Protein AF-A0A1B0D149-F1 (afdb_monomer)

Structure (mmCIF, N/CA/C/O backbone):
data_AF-A0A1B0D149-F1
#
_entry.id   AF-A0A1B0D149-F1
#
loop_
_atom_site.group_PDB
_atom_site.id
_atom_site.type_symbol
_atom_site.label_atom_id
_atom_site.label_alt_id
_atom_site.label_comp_id
_atom_site.label_asym_id
_atom_site.label_entity_id
_atom_site.label_seq_id
_atom_site.pdbx_PDB_ins_code
_atom_site.Cartn_x
_atom_site.Cartn_y
_atom_site.Cartn_z
_atom_site.occupancy
_atom_site.B_iso_or_equiv
_atom_site.auth_seq_id
_atom_site.auth_comp_id
_atom_site.auth_asym_id
_atom_site.auth_atom_id
_atom_site.pdbx_PDB_model_num
ATOM 1 N N . MET A 1 1 ? -3.531 -9.396 -7.274 1.00 77.19 1 MET A N 1
ATOM 2 C CA . MET A 1 1 ? -4.432 -8.402 -7.904 1.00 77.19 1 MET A CA 1
ATOM 3 C C . MET A 1 1 ? -3.863 -6.984 -7.811 1.00 77.19 1 MET A C 1
ATOM 5 O O . MET A 1 1 ? -3.698 -6.364 -8.849 1.00 77.19 1 MET A O 1
ATOM 9 N N . GLY A 1 2 ? -3.495 -6.492 -6.616 1.00 86.19 2 GLY A N 1
ATOM 10 C CA . GLY A 1 2 ? -2.998 -5.116 -6.426 1.00 86.19 2 GLY A CA 1
ATOM 11 C C . GLY A 1 2 ? -1.790 -4.725 -7.291 1.00 86.19 2 GLY A C 1
ATOM 12 O O . GLY A 1 2 ? -1.859 -3.750 -8.029 1.00 86.19 2 GLY A O 1
ATOM 13 N N . GLU A 1 3 ? -0.718 -5.521 -7.284 1.00 84.69 3 GLU A N 1
ATOM 14 C CA . GLU A 1 3 ? 0.493 -5.236 -8.080 1.00 84.69 3 GLU A CA 1
ATOM 15 C C . GLU A 1 3 ? 0.240 -5.244 -9.596 1.00 84.69 3 GLU A C 1
ATOM 17 O O . GLU A 1 3 ? 0.790 -4.424 -10.324 1.00 84.69 3 GLU A O 1
ATOM 22 N N . MET A 1 4 ? -0.650 -6.119 -10.076 1.00 88.44 4 MET A N 1
ATOM 23 C CA . MET A 1 4 ? -1.029 -6.176 -11.491 1.00 88.44 4 MET A CA 1
ATOM 24 C C . MET A 1 4 ? -1.803 -4.923 -11.924 1.00 88.44 4 MET A C 1
ATOM 26 O O . MET A 1 4 ? -1.576 -4.409 -13.014 1.00 88.44 4 MET A O 1
ATOM 30 N N . LEU A 1 5 ? -2.689 -4.399 -11.069 1.00 90.62 5 LEU A N 1
ATOM 31 C CA . LEU A 1 5 ? -3.391 -3.139 -11.332 1.00 90.62 5 LEU A CA 1
ATOM 32 C C . LEU A 1 5 ? -2.402 -1.971 -11.422 1.00 90.62 5 LEU A C 1
ATOM 34 O O . LEU A 1 5 ? -2.491 -1.180 -12.357 1.00 90.62 5 LEU A O 1
ATOM 38 N N . ILE A 1 6 ? -1.411 -1.923 -10.526 1.00 88.94 6 ILE A N 1
ATOM 39 C CA . ILE A 1 6 ? -0.338 -0.917 -10.561 1.00 88.94 6 ILE A CA 1
ATOM 40 C C . ILE A 1 6 ? 0.467 -1.029 -11.864 1.00 88.94 6 ILE A C 1
ATOM 42 O O . ILE A 1 6 ? 0.680 -0.019 -12.533 1.00 88.94 6 ILE A O 1
ATOM 46 N N . ALA A 1 7 ? 0.853 -2.244 -12.265 1.00 87.75 7 ALA A N 1
ATOM 47 C CA . ALA A 1 7 ? 1.587 -2.489 -13.509 1.00 87.75 7 ALA A CA 1
ATOM 48 C C . ALA A 1 7 ? 0.791 -2.086 -14.766 1.00 87.75 7 ALA A C 1
ATOM 50 O O . ALA A 1 7 ? 1.369 -1.602 -15.734 1.00 87.75 7 ALA A O 1
ATOM 51 N N . ASN A 1 8 ? -0.537 -2.219 -14.727 1.00 91.31 8 ASN A N 1
ATOM 52 C CA . ASN A 1 8 ? -1.444 -1.807 -15.801 1.00 91.31 8 ASN A CA 1
ATOM 53 C C . ASN A 1 8 ? -1.813 -0.308 -15.753 1.00 91.31 8 ASN A C 1
ATOM 55 O O . ASN A 1 8 ? -2.735 0.107 -16.452 1.00 91.31 8 ASN A O 1
ATOM 59 N N . GLY A 1 9 ? -1.169 0.499 -14.901 1.00 89.12 9 GLY A N 1
ATOM 60 C CA . GLY A 1 9 ? -1.433 1.938 -14.758 1.00 89.12 9 GLY A CA 1
ATOM 61 C C . GLY A 1 9 ? -2.626 2.300 -13.864 1.00 89.12 9 GLY A C 1
ATOM 62 O O . GLY A 1 9 ? -2.879 3.477 -13.619 1.00 89.12 9 GLY A O 1
ATOM 63 N N . HIS A 1 10 ? -3.332 1.314 -13.307 1.00 91.50 10 HIS A N 1
ATOM 64 C CA . HIS A 1 10 ? -4.449 1.508 -12.379 1.00 91.50 10 HIS A CA 1
ATOM 65 C C . HIS A 1 10 ? -3.933 1.652 -10.941 1.00 91.50 10 HIS A C 1
ATOM 67 O O . HIS A 1 10 ? -4.196 0.815 -10.072 1.00 91.50 10 HIS A O 1
ATOM 73 N N . ILE A 1 11 ? -3.174 2.723 -10.695 1.00 90.31 11 ILE A N 1
ATOM 74 C CA . ILE A 1 11 ? -2.485 2.955 -9.419 1.00 90.31 11 ILE A CA 1
ATOM 75 C C . ILE A 1 11 ? -3.475 2.987 -8.254 1.00 90.31 11 ILE A C 1
ATOM 77 O O . ILE A 1 11 ? -3.289 2.256 -7.288 1.00 90.31 11 ILE A O 1
ATOM 81 N N . GLU A 1 12 ? -4.550 3.774 -8.345 1.00 89.56 12 GLU A N 1
ATOM 82 C CA . GLU A 1 12 ? -5.495 3.918 -7.231 1.00 89.56 12 GLU A CA 1
ATOM 83 C C . GLU A 1 12 ? -6.156 2.600 -6.819 1.00 89.56 12 GLU A C 1
ATOM 85 O O . GLU A 1 12 ? -6.152 2.270 -5.635 1.00 89.56 12 GLU A O 1
ATOM 90 N N . GLN A 1 13 ? -6.661 1.823 -7.781 1.00 90.12 13 GLN A N 1
ATOM 91 C CA . GLN A 1 13 ? -7.318 0.540 -7.502 1.00 90.12 13 GLN A CA 1
ATOM 92 C C . GLN A 1 13 ? -6.325 -0.500 -6.967 1.00 90.12 13 GLN A C 1
ATOM 94 O O . GLN A 1 13 ? -6.639 -1.286 -6.070 1.00 90.12 13 GLN A O 1
ATOM 99 N N . GLY A 1 14 ? -5.096 -0.505 -7.491 1.00 92.62 14 GLY A N 1
ATOM 100 C CA . GLY A 1 14 ? -4.050 -1.400 -7.011 1.00 92.62 14 GLY A CA 1
ATOM 101 C C . GLY A 1 14 ? -3.614 -1.080 -5.583 1.00 92.62 14 GLY A C 1
ATOM 102 O O . GLY A 1 14 ? -3.509 -1.982 -4.751 1.00 92.62 14 GLY A O 1
ATOM 103 N N . VAL A 1 15 ? -3.434 0.208 -5.283 1.00 91.88 15 VAL A N 1
ATOM 104 C CA . VAL A 1 15 ? -3.122 0.719 -3.943 1.00 91.88 15 VAL A CA 1
ATOM 105 C C . VAL A 1 15 ? -4.250 0.414 -2.957 1.00 91.88 15 VAL A C 1
ATOM 107 O O . VAL A 1 15 ? -3.984 0.006 -1.831 1.00 91.88 15 VAL A O 1
ATOM 110 N N . GLU A 1 16 ? -5.504 0.555 -3.374 1.00 90.81 16 GLU A N 1
ATOM 111 C CA . GLU A 1 16 ? -6.683 0.213 -2.579 1.00 90.81 16 GLU A CA 1
ATOM 112 C C . GLU A 1 16 ? -6.723 -1.274 -2.198 1.00 90.81 16 GLU A C 1
ATOM 114 O O . GLU A 1 16 ? -6.904 -1.618 -1.029 1.00 90.81 16 GLU A O 1
ATOM 119 N N . HIS A 1 17 ? -6.470 -2.171 -3.152 1.00 91.69 17 HIS A N 1
ATOM 120 C CA . HIS A 1 17 ? -6.364 -3.602 -2.869 1.00 91.69 17 HIS A CA 1
ATOM 121 C C . HIS A 1 17 ? -5.207 -3.943 -1.929 1.00 91.69 17 HIS A C 1
ATOM 123 O O . HIS A 1 17 ? -5.373 -4.776 -1.038 1.00 91.69 17 HIS A O 1
ATOM 129 N N . LEU A 1 18 ? -4.047 -3.305 -2.104 1.00 90.94 18 LEU A N 1
ATOM 130 C CA . LEU A 1 18 ? -2.910 -3.502 -1.206 1.00 90.94 18 LEU A CA 1
ATOM 131 C C . LEU A 1 18 ? -3.209 -2.978 0.203 1.00 90.94 18 LEU A C 1
ATOM 133 O O . LEU A 1 18 ? -2.921 -3.673 1.169 1.00 90.94 18 LEU A O 1
ATOM 137 N N . ALA A 1 19 ? -3.832 -1.807 0.335 1.00 89.81 19 ALA A N 1
ATOM 138 C CA . ALA A 1 19 ? -4.233 -1.248 1.623 1.00 89.81 19 ALA A CA 1
ATOM 139 C C . ALA A 1 19 ? -5.179 -2.199 2.371 1.00 89.81 19 ALA A C 1
ATOM 141 O O . ALA A 1 19 ? -4.928 -2.518 3.532 1.00 89.81 19 ALA A O 1
ATOM 142 N N . ASN A 1 20 ? -6.202 -2.723 1.689 1.00 87.88 20 ASN A N 1
ATOM 143 C CA . ASN A 1 20 ? -7.122 -3.705 2.266 1.00 87.88 20 ASN A CA 1
ATOM 144 C C . ASN A 1 20 ? -6.390 -4.984 2.696 1.00 87.88 20 ASN A C 1
ATOM 146 O O . ASN A 1 20 ? -6.604 -5.461 3.807 1.00 87.88 20 ASN A O 1
ATOM 150 N N . ALA A 1 21 ? -5.477 -5.498 1.863 1.00 89.31 21 ALA A N 1
ATOM 151 C CA . ALA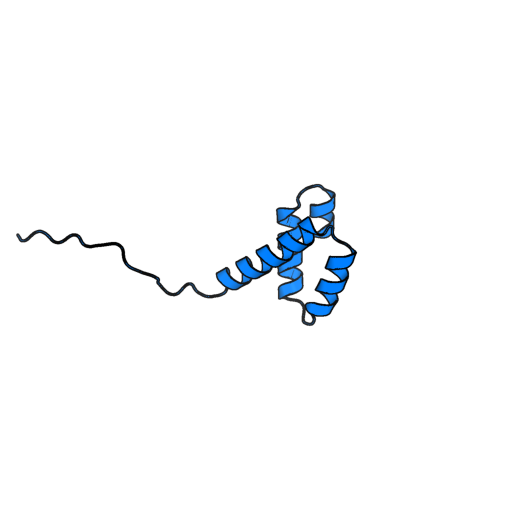 A 1 21 ? -4.669 -6.676 2.182 1.00 89.31 21 ALA A CA 1
ATOM 152 C C . ALA A 1 21 ? -3.746 -6.456 3.395 1.00 89.31 21 ALA A C 1
ATOM 154 O O . ALA A 1 21 ? -3.572 -7.365 4.203 1.00 89.31 21 ALA A O 1
ATOM 155 N N . VAL A 1 22 ? -3.177 -5.255 3.548 1.00 88.75 22 VAL A N 1
ATOM 156 C CA . VAL A 1 22 ? -2.329 -4.897 4.695 1.00 88.75 22 VAL A CA 1
ATOM 157 C C . VAL A 1 22 ? -3.161 -4.759 5.971 1.00 88.75 22 VAL A C 1
ATOM 159 O O . VAL A 1 22 ? -2.729 -5.239 7.014 1.00 88.75 22 VAL A O 1
ATOM 162 N N . VAL A 1 23 ? -4.350 -4.148 5.903 1.00 83.88 23 VAL A N 1
ATOM 163 C CA . VAL A 1 23 ? -5.248 -3.968 7.063 1.00 83.88 23 VAL A CA 1
ATOM 164 C C . VAL A 1 23 ? -5.724 -5.308 7.630 1.00 83.88 23 VAL A C 1
ATOM 166 O O . VAL A 1 23 ? -5.822 -5.447 8.845 1.00 83.88 23 VAL A O 1
ATOM 169 N N . VAL A 1 24 ? -5.980 -6.307 6.778 1.00 85.06 24 VAL A N 1
ATOM 170 C CA . VAL A 1 24 ? -6.378 -7.659 7.224 1.00 85.06 24 VAL A CA 1
ATOM 171 C C . VAL A 1 24 ? -5.191 -8.559 7.585 1.00 85.06 24 VAL A C 1
ATOM 173 O O . VAL A 1 24 ? -5.381 -9.671 8.076 1.00 85.06 24 VAL A O 1
ATOM 176 N N . CYS A 1 25 ? -3.960 -8.117 7.328 1.00 84.44 25 CYS A N 1
ATOM 177 C CA . CYS A 1 25 ? -2.764 -8.895 7.617 1.00 84.44 25 CYS A CA 1
ATOM 178 C C . CYS A 1 25 ? -2.430 -8.834 9.116 1.00 84.44 25 CYS A C 1
ATOM 180 O O . CYS A 1 25 ? -2.392 -7.761 9.709 1.00 84.44 25 CYS A O 1
ATOM 182 N N . GLY A 1 26 ? -2.099 -9.975 9.730 1.00 79.44 26 GLY A N 1
ATOM 183 C CA . GLY A 1 26 ? -1.695 -10.029 11.143 1.00 79.44 26 GLY A CA 1
ATOM 184 C C . GLY A 1 26 ? -0.328 -9.393 11.444 1.00 79.44 26 GLY A C 1
ATOM 185 O O . GLY A 1 26 ? 0.003 -9.185 12.607 1.00 79.44 26 GLY A O 1
ATOM 186 N N . GLN A 1 27 ? 0.476 -9.093 10.415 1.00 84.38 27 GLN A N 1
ATOM 187 C CA . GLN A 1 27 ? 1.812 -8.492 10.537 1.00 84.38 27 GLN A CA 1
ATOM 188 C C . GLN A 1 27 ? 2.005 -7.365 9.504 1.00 84.38 27 GLN A C 1
ATOM 190 O O . GLN A 1 27 ? 2.774 -7.508 8.547 1.00 84.38 27 GLN A O 1
ATOM 195 N N . PRO A 1 28 ? 1.326 -6.217 9.677 1.00 85.88 28 PRO A N 1
ATOM 196 C CA . PRO A 1 28 ? 1.353 -5.130 8.700 1.00 85.88 28 PRO A CA 1
ATOM 197 C C . PRO A 1 28 ? 2.747 -4.514 8.539 1.00 85.88 28 PRO A C 1
ATOM 199 O O . PRO A 1 28 ? 3.110 -4.109 7.441 1.00 85.88 28 PRO A O 1
ATOM 202 N N . THR A 1 29 ? 3.561 -4.473 9.599 1.00 87.06 29 THR A N 1
ATOM 203 C CA . THR A 1 29 ? 4.885 -3.829 9.593 1.00 87.06 29 THR A CA 1
ATOM 204 C C . THR A 1 29 ? 5.858 -4.496 8.625 1.00 87.06 29 THR A C 1
ATOM 206 O O . THR A 1 29 ? 6.563 -3.810 7.888 1.00 87.06 29 THR A O 1
ATOM 209 N N . GLN A 1 30 ? 5.880 -5.831 8.594 1.00 89.38 30 GLN A N 1
ATOM 210 C CA . GLN A 1 30 ? 6.790 -6.573 7.726 1.00 89.38 30 GLN A CA 1
ATOM 211 C C . GLN A 1 30 ? 6.356 -6.479 6.261 1.00 89.38 30 GLN A C 1
ATOM 213 O O . GLN A 1 30 ? 7.186 -6.261 5.381 1.00 89.38 30 GLN A O 1
ATOM 218 N N . LEU A 1 31 ? 5.046 -6.541 6.006 1.00 88.94 31 LEU A N 1
ATOM 219 C CA . LEU A 1 31 ? 4.498 -6.336 4.668 1.00 88.94 31 LEU A CA 1
ATOM 220 C C . LEU A 1 31 ? 4.750 -4.903 4.169 1.00 88.94 31 LEU A C 1
ATOM 222 O O . LEU A 1 31 ? 5.148 -4.718 3.023 1.00 88.94 31 LEU A O 1
ATOM 226 N N . LEU A 1 32 ? 4.599 -3.895 5.033 1.00 90.44 32 LEU A N 1
ATOM 227 C CA . LEU A 1 32 ? 4.900 -2.496 4.716 1.00 90.44 32 LEU A CA 1
ATOM 228 C C . LEU A 1 32 ? 6.372 -2.279 4.361 1.00 90.44 32 LEU A C 1
ATOM 230 O O . LEU A 1 32 ? 6.653 -1.539 3.423 1.00 90.44 32 LEU A O 1
ATOM 234 N N . GLN A 1 33 ? 7.303 -2.929 5.065 1.00 90.69 33 GLN A N 1
ATOM 235 C CA . GLN A 1 33 ? 8.727 -2.856 4.724 1.00 90.69 33 GLN A CA 1
ATOM 236 C C . GLN A 1 33 ? 9.011 -3.429 3.336 1.00 90.69 33 GLN A C 1
ATOM 238 O O . GLN A 1 33 ? 9.733 -2.806 2.561 1.00 90.69 33 GLN A O 1
ATOM 243 N N . VAL A 1 34 ? 8.414 -4.575 2.995 1.00 91.31 34 VAL A N 1
ATOM 244 C CA . VAL A 1 34 ? 8.559 -5.163 1.654 1.00 91.31 34 VAL A CA 1
ATOM 245 C C . VAL A 1 34 ? 7.970 -4.228 0.598 1.00 91.31 34 VAL A C 1
ATOM 247 O O . VAL A 1 34 ? 8.654 -3.898 -0.366 1.00 91.31 34 VAL A O 1
ATOM 250 N N . LEU A 1 35 ? 6.749 -3.727 0.814 1.00 89.75 35 LEU A N 1
ATOM 251 C CA . LEU A 1 35 ? 6.078 -2.807 -0.111 1.00 89.75 35 LEU A CA 1
ATOM 252 C C . LEU A 1 35 ? 6.844 -1.494 -0.305 1.00 89.75 35 LEU A C 1
ATOM 254 O O . LEU A 1 35 ? 6.830 -0.939 -1.398 1.00 89.75 35 LEU A O 1
ATOM 258 N N . GLN A 1 36 ? 7.537 -1.000 0.721 1.00 91.19 36 GLN A N 1
ATOM 259 C CA . GLN A 1 36 ? 8.375 0.193 0.607 1.00 91.19 36 GLN A CA 1
ATOM 260 C C . GLN A 1 36 ? 9.592 -0.029 -0.305 1.00 91.19 36 GLN A C 1
ATOM 262 O O . GLN A 1 36 ? 10.046 0.916 -0.943 1.00 91.19 36 GLN A O 1
ATOM 267 N N . GLN A 1 37 ? 10.127 -1.253 -0.359 1.00 91.56 37 GLN A N 1
ATOM 268 C CA . GLN A 1 37 ? 11.264 -1.602 -1.219 1.00 91.56 37 GLN A CA 1
ATOM 269 C C . GLN A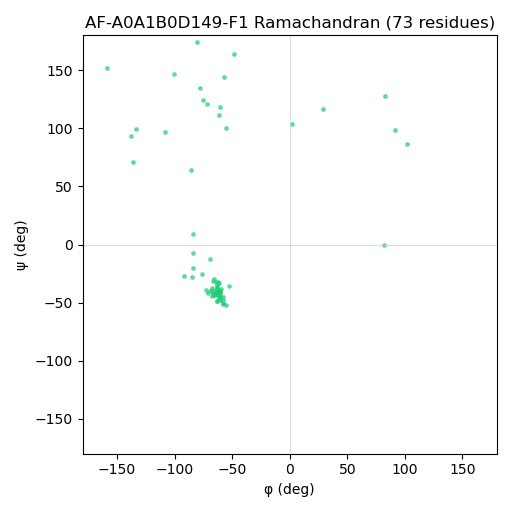 1 37 ? 10.836 -1.959 -2.648 1.00 91.56 37 GLN A C 1
ATOM 271 O O . GLN A 1 37 ? 11.620 -1.785 -3.578 1.00 91.56 37 GLN A O 1
ATOM 276 N N . THR A 1 38 ? 9.613 -2.464 -2.837 1.00 89.50 38 THR A N 1
ATOM 277 C CA . THR A 1 38 ? 9.111 -2.879 -4.156 1.00 89.50 38 THR A CA 1
ATOM 278 C C . THR A 1 38 ? 8.358 -1.779 -4.896 1.00 89.50 38 THR A C 1
ATOM 280 O O . THR A 1 38 ? 8.333 -1.787 -6.127 1.00 89.50 38 THR A O 1
ATOM 283 N N . LEU A 1 39 ? 7.752 -0.823 -4.185 1.00 88.44 39 LEU A N 1
ATOM 284 C CA . LEU A 1 39 ? 6.966 0.253 -4.788 1.00 88.44 39 LEU A CA 1
ATOM 285 C C . LEU A 1 39 ? 7.747 1.572 -4.869 1.00 88.44 39 LEU A C 1
ATOM 287 O O . LEU A 1 39 ? 8.485 1.925 -3.949 1.00 88.44 39 LEU A O 1
ATOM 291 N N . PRO A 1 40 ? 7.514 2.385 -5.916 1.00 89.25 40 PRO A N 1
ATOM 292 C CA . PRO A 1 40 ? 7.987 3.762 -5.946 1.00 89.25 40 PRO A CA 1
ATOM 293 C C . PRO A 1 40 ? 7.453 4.561 -4.750 1.00 89.25 40 PRO A C 1
ATOM 295 O O . PRO A 1 40 ? 6.288 4.420 -4.368 1.00 89.25 40 PRO A O 1
ATOM 298 N N . ALA A 1 41 ? 8.263 5.481 -4.218 1.00 89.12 41 ALA A N 1
ATOM 299 C CA . ALA A 1 41 ? 7.920 6.276 -3.033 1.00 89.12 41 ALA A CA 1
ATOM 300 C C . ALA A 1 41 ? 6.561 7.001 -3.137 1.00 89.12 41 ALA A C 1
ATOM 302 O O . ALA A 1 41 ? 5.825 7.100 -2.153 1.00 89.12 41 ALA A O 1
ATOM 303 N N . GLN A 1 42 ? 6.195 7.466 -4.337 1.00 89.50 42 GLN A N 1
ATOM 304 C CA . GLN A 1 42 ? 4.906 8.118 -4.592 1.00 89.50 42 GLN A CA 1
ATOM 305 C C . GLN A 1 42 ? 3.722 7.155 -4.404 1.00 89.50 42 GLN A C 1
ATOM 307 O O . GLN A 1 42 ? 2.737 7.500 -3.753 1.00 89.50 42 GLN A O 1
ATOM 312 N N . VAL A 1 43 ? 3.843 5.923 -4.906 1.00 89.12 43 VAL A N 1
ATOM 313 C CA . VAL A 1 43 ? 2.809 4.884 -4.787 1.00 89.12 43 VAL A CA 1
ATOM 314 C C . VAL A 1 43 ? 2.689 4.416 -3.337 1.00 89.12 43 VAL A C 1
ATOM 316 O O . VAL A 1 43 ? 1.583 4.262 -2.822 1.00 89.12 43 VAL A O 1
ATOM 319 N N . PHE A 1 44 ? 3.817 4.264 -2.641 1.00 91.44 44 PHE A N 1
ATOM 320 C CA . PHE A 1 44 ? 3.821 3.914 -1.221 1.00 91.44 44 PHE A CA 1
ATOM 321 C C . PHE A 1 44 ? 3.176 5.005 -0.350 1.00 91.44 44 PHE A C 1
ATOM 323 O O . PHE A 1 44 ? 2.409 4.708 0.560 1.00 91.44 44 PHE A O 1
ATOM 330 N N . T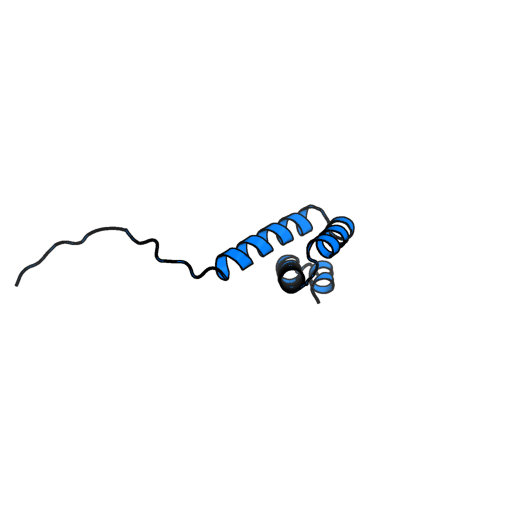HR A 1 45 ? 3.407 6.283 -0.659 1.00 91.19 45 THR A N 1
ATOM 331 C CA . THR A 1 45 ? 2.753 7.398 0.050 1.00 91.19 45 THR A CA 1
ATOM 332 C C . THR A 1 45 ? 1.231 7.361 -0.129 1.00 91.19 45 THR A C 1
ATOM 334 O O . THR A 1 45 ? 0.488 7.514 0.844 1.00 91.19 45 THR A O 1
ATOM 337 N N . LEU A 1 46 ? 0.762 7.082 -1.351 1.00 91.62 46 LEU A N 1
ATOM 338 C CA . LEU A 1 46 ? -0.658 6.874 -1.657 1.00 91.62 46 LEU A CA 1
ATOM 339 C C . LEU A 1 46 ? -1.254 5.695 -0.877 1.00 91.62 46 LEU A C 1
ATOM 341 O O . LEU A 1 46 ? -2.366 5.810 -0.364 1.00 91.62 46 LEU A O 1
ATOM 345 N N . LEU A 1 47 ? -0.511 4.594 -0.730 1.00 90.94 47 LEU A N 1
ATOM 346 C CA . LEU A 1 47 ? -0.912 3.445 0.089 1.00 90.94 47 LEU A CA 1
ATOM 347 C C . LEU A 1 47 ? -1.166 3.844 1.539 1.00 90.94 47 LEU A C 1
ATOM 349 O O . LEU A 1 47 ? -2.248 3.576 2.061 1.00 90.94 47 LEU A O 1
ATOM 353 N N . ILE A 1 48 ? -0.221 4.541 2.170 1.00 90.75 48 ILE A N 1
ATOM 354 C CA . ILE A 1 48 ? -0.380 4.996 3.557 1.00 90.75 48 ILE A CA 1
ATOM 355 C C . ILE A 1 48 ? -1.586 5.932 3.700 1.00 90.75 48 ILE A C 1
ATOM 357 O O . ILE A 1 48 ? -2.338 5.821 4.670 1.00 90.75 48 ILE A O 1
ATOM 361 N N . HIS A 1 49 ? -1.796 6.837 2.741 1.00 90.31 49 HIS A N 1
ATOM 362 C CA . HIS A 1 49 ? -2.954 7.727 2.754 1.00 90.31 49 HIS A CA 1
ATOM 363 C C . HIS A 1 49 ? -4.266 6.944 2.64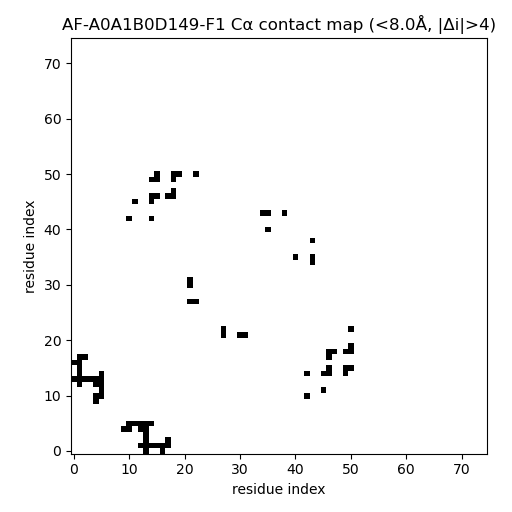7 1.00 90.31 49 HIS A C 1
ATOM 365 O O . HIS A 1 49 ? -5.164 7.144 3.464 1.00 90.31 49 HIS A O 1
ATOM 371 N N . LYS A 1 50 ? -4.383 6.013 1.692 1.00 87.75 50 LYS A N 1
ATOM 372 C CA . LYS A 1 50 ? -5.590 5.187 1.528 1.00 87.75 50 LYS A CA 1
ATOM 373 C C . LYS A 1 50 ? -5.850 4.336 2.769 1.00 87.75 50 LYS A C 1
ATOM 375 O O . LYS A 1 50 ? -6.989 4.256 3.205 1.00 87.75 50 LYS A O 1
ATOM 380 N N . MET A 1 51 ? -4.822 3.774 3.402 1.00 86.94 51 MET A N 1
ATOM 381 C CA . MET A 1 51 ? -4.986 3.034 4.660 1.00 86.94 51 MET A CA 1
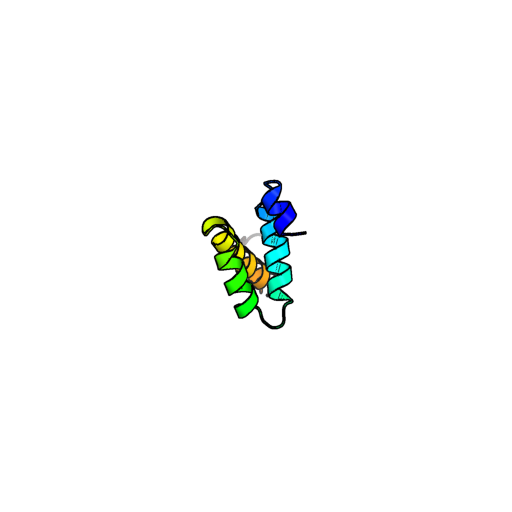ATOM 382 C C . MET A 1 51 ? -5.574 3.896 5.791 1.00 86.94 51 MET A C 1
ATOM 384 O O . MET A 1 51 ? -6.395 3.408 6.568 1.00 86.94 51 MET A O 1
ATOM 388 N N . LYS A 1 52 ? -5.180 5.173 5.898 1.00 85.94 52 LYS A N 1
ATO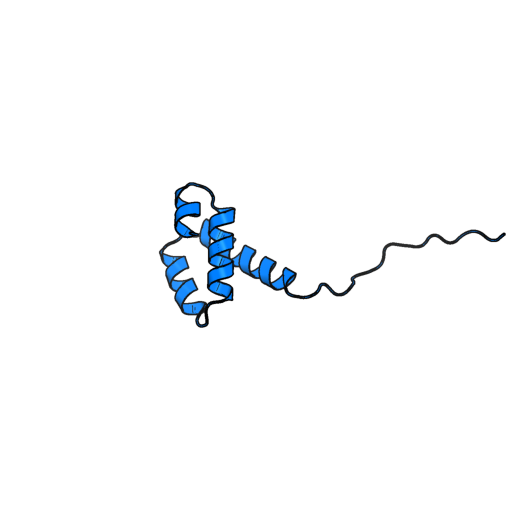M 389 C CA . LYS A 1 52 ? -5.764 6.112 6.874 1.00 85.94 52 LYS A CA 1
ATOM 390 C C . LYS A 1 52 ? -7.225 6.425 6.550 1.00 85.94 52 LYS A C 1
ATOM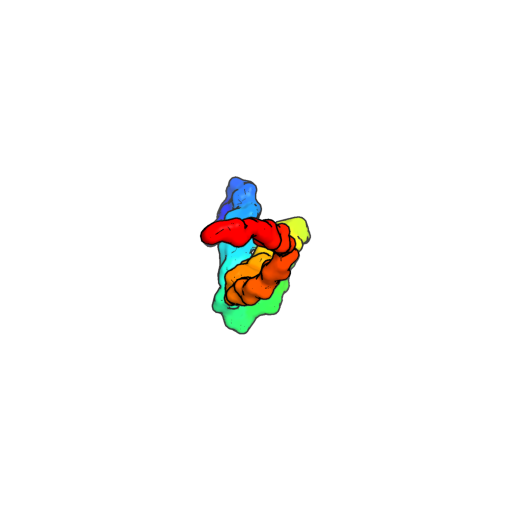 392 O O . LYS A 1 52 ? -8.058 6.343 7.443 1.00 85.94 52 LYS A O 1
ATOM 397 N N . GLU A 1 53 ? -7.537 6.683 5.283 1.00 84.56 53 GLU A N 1
ATOM 398 C CA . GLU A 1 53 ? -8.912 6.897 4.804 1.00 84.56 53 GLU A CA 1
ATOM 399 C C . GLU A 1 53 ? -9.816 5.698 5.113 1.00 84.56 53 GLU A C 1
ATOM 401 O O . GLU A 1 53 ? -10.928 5.854 5.609 1.00 84.56 53 GLU A O 1
ATOM 406 N N . TYR A 1 54 ? -9.322 4.485 4.858 1.00 80.88 54 TYR A N 1
ATOM 407 C CA . TYR A 1 54 ? -10.034 3.244 5.151 1.00 80.88 54 TYR A CA 1
ATOM 408 C C . TYR A 1 54 ? -10.336 3.088 6.639 1.00 80.88 54 TYR A C 1
ATOM 410 O O . TYR A 1 54 ? -11.450 2.722 7.006 1.00 80.88 54 TYR A O 1
ATOM 418 N N . ARG A 1 55 ? -9.374 3.428 7.500 1.00 75.94 55 ARG A N 1
ATOM 419 C CA . ARG A 1 55 ? -9.570 3.414 8.951 1.00 75.94 55 ARG A CA 1
ATOM 420 C C . ARG A 1 55 ? -10.577 4.469 9.411 1.00 75.94 55 ARG A C 1
ATOM 422 O O . ARG A 1 55 ? -11.440 4.141 10.214 1.00 75.94 55 ARG A O 1
ATOM 429 N N . ASN A 1 56 ? -10.527 5.680 8.857 1.00 77.06 56 ASN A N 1
ATOM 430 C CA . ASN A 1 56 ? -11.498 6.736 9.159 1.00 77.06 56 ASN A CA 1
ATOM 431 C C . ASN A 1 56 ? -12.919 6.395 8.681 1.00 77.06 56 ASN A C 1
ATOM 433 O O . ASN A 1 56 ? -13.882 6.839 9.289 1.00 77.06 56 ASN A O 1
ATOM 437 N N . LYS A 1 57 ? -13.068 5.607 7.608 1.00 69.25 57 LYS A N 1
ATOM 438 C CA . LYS A 1 57 ? -14.374 5.111 7.134 1.00 69.25 57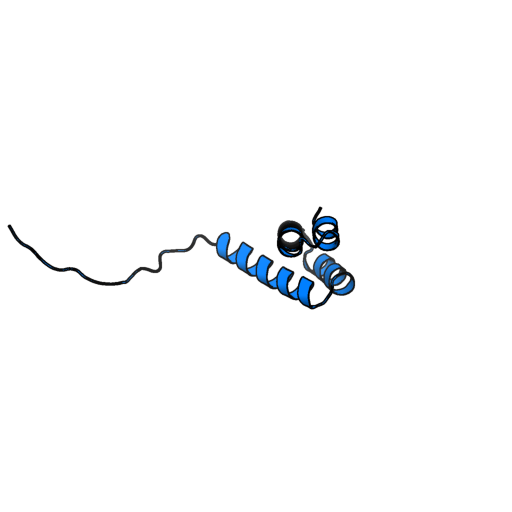 LYS A CA 1
ATOM 439 C C . LYS A 1 57 ? -14.936 3.965 7.978 1.00 69.25 57 LYS A C 1
ATOM 441 O O . LYS A 1 57 ? -16.141 3.740 7.960 1.00 69.25 57 LYS A O 1
ATOM 446 N N . MET A 1 58 ? -14.071 3.209 8.654 1.00 64.12 58 MET A N 1
ATOM 447 C CA . MET A 1 58 ? -14.466 2.128 9.565 1.00 64.12 58 MET A CA 1
ATOM 448 C C . MET A 1 58 ? -14.806 2.642 10.968 1.00 64.12 58 MET A C 1
ATOM 450 O O . MET A 1 58 ? -15.506 1.955 11.709 1.00 64.12 58 MET A O 1
ATOM 454 N N . GLU A 1 59 ? -14.344 3.840 11.330 1.00 53.62 59 GLU A N 1
ATOM 455 C CA . GLU A 1 59 ? -14.888 4.568 12.470 1.00 53.62 59 GLU A CA 1
ATOM 456 C C . GLU A 1 59 ? -16.286 5.077 12.077 1.00 53.62 59 GLU A C 1
ATOM 458 O O . GLU A 1 59 ? -16.414 5.777 11.067 1.00 53.62 59 GLU A O 1
ATOM 463 N N . PRO A 1 60 ? -17.362 4.704 12.797 1.00 51.34 60 PRO A N 1
ATOM 464 C CA . PRO A 1 60 ? -18.663 5.291 12.540 1.00 51.34 60 PRO A CA 1
ATOM 465 C C . PRO A 1 60 ? -18.506 6.780 12.822 1.00 51.34 60 PRO A C 1
ATOM 467 O O . PRO A 1 60 ? -18.269 7.159 13.966 1.00 51.34 60 PRO A O 1
ATOM 470 N N . GLN A 1 61 ? -18.583 7.612 11.783 1.00 53.47 61 GLN A N 1
ATOM 471 C CA . GLN A 1 61 ? -18.631 9.055 11.957 1.00 53.47 61 GLN A CA 1
ATOM 472 C C . GLN A 1 61 ? -19.809 9.368 12.881 1.00 53.47 61 GLN A C 1
ATOM 474 O O . GLN A 1 61 ? -20.973 9.344 12.477 1.00 53.47 61 GLN A O 1
ATOM 479 N N . GLY A 1 62 ? -1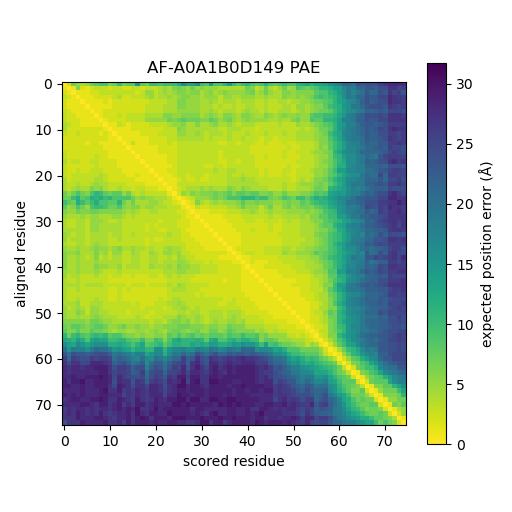9.492 9.612 14.150 1.00 50.28 62 GLY A N 1
ATOM 480 C CA . GLY A 1 62 ? -20.365 10.316 15.059 1.00 50.28 62 GLY A CA 1
ATOM 481 C C . GLY A 1 62 ? -20.579 11.702 14.474 1.00 50.28 62 GLY A C 1
ATOM 482 O O . GLY A 1 62 ? -19.623 12.438 14.263 1.00 50.28 62 GLY A O 1
ATOM 483 N N . THR A 1 63 ? -21.838 11.994 14.163 1.00 51.12 63 THR A N 1
ATOM 484 C CA . THR A 1 63 ? -22.457 13.324 14.182 1.00 51.12 63 THR A CA 1
ATOM 485 C C . THR A 1 63 ? -21.521 14.474 14.569 1.00 51.12 63 THR A C 1
ATOM 487 O O . THR A 1 63 ? -21.304 14.707 15.757 1.00 51.12 63 THR A O 1
ATOM 490 N N . GLU A 1 64 ? -21.087 15.265 13.589 1.00 46.75 64 GLU A N 1
ATOM 491 C CA . GLU A 1 64 ? -20.747 16.670 13.814 1.00 46.75 64 GLU A CA 1
ATOM 492 C C . GLU A 1 64 ? -21.838 17.510 13.146 1.00 46.75 64 GLU A C 1
ATOM 494 O O . GLU A 1 64 ? -21.893 17.677 11.928 1.00 46.75 64 GLU A O 1
ATOM 499 N N . GLY A 1 65 ? -22.802 17.916 13.972 1.00 51.66 65 GLY A N 1
ATOM 500 C CA . GLY A 1 65 ? -23.848 18.847 13.592 1.00 51.66 65 GLY A CA 1
ATOM 501 C C . GLY A 1 65 ? -23.386 20.302 13.643 1.00 51.66 65 GLY A C 1
ATOM 502 O O . GLY A 1 65 ? -22.336 20.620 14.195 1.00 51.66 65 GLY A O 1
ATOM 503 N N . ARG A 1 66 ? -24.311 21.156 13.184 1.00 60.16 66 ARG A N 1
ATOM 504 C CA . ARG A 1 66 ? -24.406 22.627 13.291 1.00 60.16 66 ARG A CA 1
ATOM 505 C C . ARG A 1 66 ? -23.992 23.410 12.042 1.00 60.16 66 ARG A C 1
ATOM 507 O O . ARG A 1 66 ? -22.896 23.943 11.973 1.00 60.16 66 ARG A O 1
ATOM 514 N N . VAL A 1 67 ? -24.969 23.593 11.152 1.00 54.31 67 VAL A N 1
ATOM 515 C CA . VAL A 1 67 ? -25.330 24.913 10.598 1.00 54.31 67 VAL A CA 1
ATOM 516 C C . VAL A 1 67 ? -26.863 25.015 10.677 1.00 54.31 67 VAL A C 1
ATOM 518 O O . VAL A 1 67 ? -27.561 24.146 10.168 1.00 54.31 67 VAL A O 1
ATOM 521 N N . GLU A 1 68 ? -27.378 25.704 11.694 1.00 52.72 68 GLU A N 1
ATOM 522 C CA . GLU A 1 68 ? -27.872 27.093 11.651 1.00 52.72 68 GLU A CA 1
ATOM 523 C C . GLU A 1 68 ? -29.376 27.166 11.324 1.00 52.72 68 GLU A C 1
ATOM 525 O O . GLU A 1 68 ? -29.810 26.980 10.196 1.00 52.72 68 GLU A O 1
ATOM 530 N N . GLU A 1 69 ? -30.135 27.326 12.416 1.00 60.53 69 GLU A N 1
ATOM 531 C CA . GLU A 1 69 ? -31.277 28.226 12.616 1.00 60.53 69 GLU A CA 1
ATOM 532 C C . GLU A 1 69 ? -32.124 28.618 11.396 1.00 60.53 69 GLU A C 1
ATOM 534 O O . GLU A 1 69 ? -31.681 29.376 10.542 1.00 60.53 69 GLU A O 1
ATOM 539 N N . LEU A 1 70 ? -33.400 28.222 11.424 1.00 65.12 70 LEU A N 1
ATOM 540 C CA . LEU A 1 70 ? -34.497 29.045 10.919 1.00 65.12 70 LEU A CA 1
ATOM 541 C C . LEU A 1 70 ? -35.651 28.927 11.920 1.00 65.12 70 LEU A C 1
ATOM 543 O O . LEU A 1 70 ? -36.424 27.969 11.924 1.00 65.12 70 LEU A O 1
ATOM 547 N N . SER A 1 71 ? -35.658 29.885 12.833 1.00 66.62 71 SER A N 1
ATOM 548 C CA . SER A 1 71 ? -36.840 30.442 13.486 1.00 66.62 71 SER A CA 1
ATOM 549 C C . SER A 1 71 ? -37.927 30.804 12.454 1.00 66.62 71 SER A C 1
ATOM 551 O O . SER A 1 71 ? -37.604 30.980 11.280 1.00 66.62 71 SER A O 1
ATOM 553 N N . ASP A 1 72 ? -39.159 30.996 12.939 1.00 61.19 72 ASP A N 1
ATOM 554 C CA . ASP A 1 72 ? -40.383 31.451 12.242 1.00 61.19 72 ASP A CA 1
ATOM 555 C C . ASP A 1 72 ? -41.160 30.346 11.488 1.00 61.19 72 ASP A C 1
ATOM 557 O O . ASP A 1 72 ? -40.607 29.604 10.690 1.00 61.19 72 ASP A O 1
ATOM 561 N N . ASP A 1 73 ? -42.466 30.145 11.670 1.00 64.94 73 ASP A N 1
ATOM 562 C CA . ASP A 1 73 ? -43.491 31.105 12.073 1.00 64.94 73 ASP A CA 1
ATOM 563 C C . ASP A 1 73 ? -44.726 30.395 12.662 1.00 64.94 73 ASP A C 1
ATOM 565 O O . ASP A 1 73 ? -45.033 29.244 12.345 1.00 64.94 73 ASP A O 1
ATOM 569 N N . LEU A 1 74 ? -45.396 31.114 13.552 1.00 68.88 74 LEU A N 1
ATOM 570 C CA . LEU A 1 74 ? -46.628 30.788 14.261 1.00 68.88 74 LEU A CA 1
ATOM 571 C C . LEU A 1 74 ? -47.850 30.927 13.331 1.00 68.88 74 LEU A C 1
ATOM 573 O O . LEU A 1 74 ? -48.100 32.032 12.869 1.00 68.88 74 LEU A O 1
ATOM 577 N N . GLU A 1 75 ? -48.671 29.880 13.172 1.00 62.34 75 GLU A N 1
ATOM 578 C CA . GLU A 1 75 ? -50.137 30.010 12.996 1.00 62.34 75 GLU A CA 1
ATOM 579 C C . GLU A 1 75 ? -50.891 28.746 13.444 1.00 62.34 75 GLU A C 1
ATOM 581 O O . GLU A 1 75 ? -50.422 27.621 13.143 1.00 62.34 75 GLU A O 1
#

Radius of gyration: 19.63 Å; Cα contacts (8 Å, |Δi|>4): 44; chains: 1; bounding box: 61×42×31 Å

Organism: Phlebotomus papatasi (NCBI:txid29031)

Sequence (75 aa):
MGEMLIANGHIEQGVEHLANAVVVCGQPTQLLQVLQQTLPAQVFTLLIHKMKEYRNKMEPQGTEGRVEELSDDLE

Solvent-accessible surface area (backbone atoms only — not comparable to full-atom values): 4586 Å² total; per-residue (Å²): 111,27,69,59,29,40,75,71,69,38,46,69,66,9,34,50,47,44,28,54,54,39,71,73,39,96,58,42,69,65,53,49,55,51,45,58,75,74,38,57,70,71,59,43,52,51,26,57,51,50,41,50,52,53,52,60,68,70,43,80,81,72,84,82,82,87,87,80,87,79,81,85,84,92,130

Foldseek 3Di:
DLVVCVVVVNLLVSLLVVLVVLVPDPCNPVVLVVCCVVDDPVSSVSSVVSNVVVVVVVPPPPDDDDDDDDDDDDD

pLDDT: mean 80.55, std 13.8, range [46.75, 92.62]

Nearest PDB structures (foldseek):
  3ax3-assembly3_E  TM=9.800E-01  e=2.191E-03  Rattus norvegicus
  5az6-assembly2_A  TM=9.794E-01  e=2.328E-03  Escherichia coli K-12
  3awr-assembly2_B  TM=9.791E-01  e=2.328E-03  Rattus norvegicus
  5az7-assembly1_A  TM=9.614E-01  e=5.814E-03  Escherichia coli K-12
  7y17-assembly1_C  TM=3.535E-01  e=9.927E+00  Cyberlindnera jadinii

InterPro domains:
  IPR002056 Protein import receptor MAS20 [PF02064] (1-59)
  IPR002056 Protein import receptor MAS20 [PTHR12430] (1-64)
  IPR022422 Protein import receptor MAS20, metazoan [PR01989] (17-26)
  IPR022422 Protein import receptor MAS20, metazoan [PR01989] (28-40)
  IPR022422 Protein import receptor MAS20, metazoan [PR01989] (44-61)
  IPR023392 Mitochondrial outer membrane translocase complex, Tom20 domain superfamily [G3DSA:1.20.960.10] (1-70)
  IPR023392 Mitochondrial outer membrane translocase complex, Tom20 domain superfamily [SSF47157] (1-59)

Mean predicted aligned error: 10.67 Å

Secondary structure (DSSP, 8-state):
-HHHHHHTT-HHHHHHHHHHHHHT-S-HHHHHHHHHHHS-HHHHHHHHHHHHHHHHHHS----------------